Protein AF-A0A2G6R413-F1 (afdb_monomer_lite)

Structure (mmCIF, N/CA/C/O backbone):
data_AF-A0A2G6R413-F1
#
_entry.id   AF-A0A2G6R413-F1
#
loop_
_atom_site.group_PDB
_atom_site.id
_atom_site.type_symbol
_atom_site.label_atom_id
_atom_site.label_alt_id
_atom_site.label_comp_id
_atom_site.label_asym_id
_atom_site.label_entity_id
_atom_site.label_seq_id
_atom_site.pdbx_PDB_ins_code
_atom_site.Cartn_x
_atom_site.Cartn_y
_atom_site.Cartn_z
_atom_site.occupancy
_atom_site.B_iso_or_equiv
_atom_site.auth_seq_id
_atom_site.auth_comp_id
_atom_site.auth_asym_id
_atom_site.auth_atom_id
_atom_site.pdbx_PDB_model_num
ATOM 1 N N . MET A 1 1 ? 11.446 56.686 -13.197 1.00 56.03 1 MET A N 1
ATOM 2 C CA . MET A 1 1 ? 10.697 55.790 -14.108 1.00 56.03 1 MET A CA 1
ATOM 3 C C . MET A 1 1 ? 11.547 54.641 -14.661 1.00 56.03 1 MET A C 1
ATOM 5 O O . MET A 1 1 ? 11.207 53.503 -14.392 1.00 56.03 1 MET A O 1
ATOM 9 N N . LYS A 1 2 ? 12.685 54.880 -15.341 1.00 49.81 2 LYS A N 1
ATOM 10 C CA . LYS A 1 2 ? 13.518 53.794 -15.923 1.00 49.81 2 LYS A CA 1
ATOM 11 C C . LYS A 1 2 ? 14.171 52.872 -14.876 1.00 49.81 2 LYS A C 1
ATOM 13 O O . LYS A 1 2 ? 14.146 51.661 -15.026 1.00 49.81 2 LYS A O 1
ATOM 18 N N . LYS A 1 3 ? 14.676 53.441 -13.772 1.00 57.44 3 LYS A N 1
ATOM 19 C CA . LYS A 1 3 ? 15.266 52.683 -12.646 1.00 57.44 3 LYS A CA 1
ATOM 20 C C . LYS A 1 3 ? 14.241 51.807 -11.907 1.00 57.44 3 LYS A C 1
ATOM 22 O O . LYS A 1 3 ? 14.592 50.737 -11.435 1.00 57.44 3 LYS A O 1
ATOM 27 N N . LEU A 1 4 ? 12.976 52.243 -11.870 1.00 71.56 4 LEU A N 1
ATOM 28 C CA . LEU A 1 4 ? 11.865 51.467 -11.309 1.00 71.56 4 LEU A CA 1
ATOM 29 C C . LEU A 1 4 ? 11.501 50.283 -12.221 1.00 71.56 4 LEU A C 1
ATOM 31 O O . LEU A 1 4 ? 11.215 49.197 -11.737 1.00 71.56 4 LEU A O 1
ATOM 35 N N . PHE A 1 5 ? 11.604 50.478 -13.540 1.00 73.31 5 PHE A N 1
ATOM 36 C CA . PHE A 1 5 ? 11.416 49.420 -14.534 1.00 73.31 5 PHE A CA 1
ATOM 37 C C . PHE A 1 5 ? 12.495 48.329 -14.435 1.00 73.31 5 PHE A C 1
ATOM 39 O O . PHE A 1 5 ? 12.169 47.148 -14.436 1.00 73.31 5 PHE A O 1
ATOM 46 N N . TYR A 1 6 ? 13.768 48.706 -14.268 1.00 76.56 6 TYR A N 1
ATOM 47 C CA . TYR A 1 6 ? 14.851 47.733 -14.068 1.00 76.56 6 TYR A CA 1
ATOM 48 C C . TYR A 1 6 ? 14.709 46.946 -12.755 1.00 76.56 6 TYR A C 1
ATOM 50 O O . TYR A 1 6 ? 14.987 45.751 -12.728 1.00 76.56 6 TYR A O 1
ATOM 58 N N . LEU A 1 7 ? 14.214 47.583 -11.689 1.00 77.31 7 LEU A N 1
ATOM 59 C CA . LEU A 1 7 ? 13.995 46.930 -10.395 1.00 77.31 7 LEU A CA 1
ATOM 60 C C . LEU A 1 7 ? 12.857 45.888 -10.438 1.00 77.31 7 LEU A C 1
ATOM 62 O O . LEU A 1 7 ? 12.956 44.853 -9.781 1.00 77.31 7 LEU A O 1
ATOM 66 N N . LEU A 1 8 ? 11.827 46.117 -11.262 1.00 77.12 8 LEU A N 1
ATOM 67 C CA . LEU A 1 8 ? 10.731 45.165 -11.510 1.00 77.12 8 LEU A CA 1
ATOM 68 C C . LEU A 1 8 ? 11.152 43.959 -12.370 1.00 77.12 8 LEU A C 1
ATOM 70 O O . LEU A 1 8 ? 10.672 42.848 -12.161 1.00 77.12 8 LEU A O 1
ATOM 74 N N . ILE A 1 9 ? 12.078 44.148 -13.314 1.00 76.19 9 ILE A N 1
ATOM 75 C CA . ILE A 1 9 ? 12.581 43.058 -14.167 1.00 76.19 9 ILE A CA 1
ATOM 76 C C . ILE A 1 9 ? 13.481 42.103 -13.366 1.00 76.19 9 ILE A C 1
ATOM 78 O O . ILE A 1 9 ? 13.371 40.887 -13.505 1.00 76.19 9 ILE A O 1
ATOM 82 N N . VAL A 1 10 ? 14.327 42.635 -12.477 1.00 76.81 10 VAL A N 1
ATOM 83 C CA . 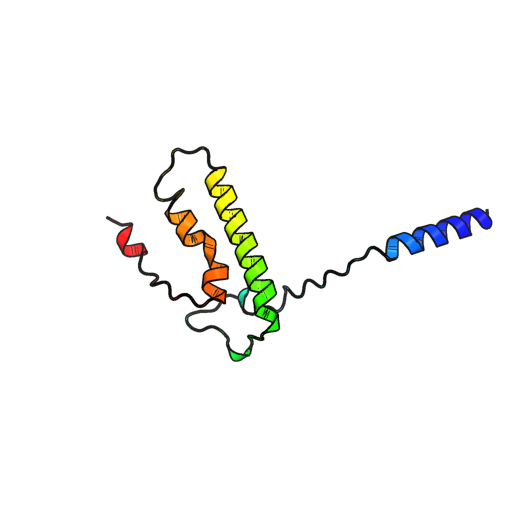VAL A 1 10 ? 15.229 41.820 -11.642 1.00 76.81 10 VAL A CA 1
ATOM 84 C C . VAL A 1 10 ? 14.460 41.000 -10.599 1.00 76.81 10 VAL A C 1
ATOM 86 O O . VAL A 1 10 ? 14.812 39.853 -10.342 1.00 76.81 10 VAL A O 1
ATOM 89 N N . THR A 1 11 ? 13.376 41.540 -10.036 1.00 69.88 11 THR A N 1
ATOM 90 C CA . THR A 1 11 ? 12.535 40.818 -9.059 1.00 69.88 11 THR A CA 1
ATOM 91 C C . THR A 1 11 ? 11.704 39.699 -9.693 1.00 69.88 11 THR A C 1
ATOM 93 O O . THR A 1 11 ? 11.544 38.645 -9.082 1.00 69.88 11 THR A O 1
ATOM 96 N N . SER A 1 12 ? 11.257 39.870 -10.941 1.00 67.88 12 SER A N 1
ATOM 97 C CA . SER A 1 12 ? 10.616 38.813 -11.742 1.00 67.88 12 SER A CA 1
ATOM 98 C C . SER A 1 12 ? 11.539 37.604 -11.973 1.00 67.88 12 SER A C 1
ATOM 100 O O . SER A 1 12 ? 11.118 36.453 -11.852 1.00 67.88 12 SER A O 1
ATOM 102 N N . MET A 1 13 ? 12.829 37.853 -12.219 1.00 63.72 13 MET A N 1
ATOM 103 C CA . MET A 1 13 ? 13.808 36.808 -12.543 1.00 63.72 13 MET A CA 1
ATOM 104 C C . MET A 1 13 ? 14.133 35.885 -11.353 1.00 63.72 13 MET A C 1
ATOM 106 O O . MET A 1 13 ? 14.493 34.728 -11.553 1.00 63.72 13 MET A O 1
ATOM 110 N N . ILE A 1 14 ? 13.950 36.364 -10.117 1.00 67.31 14 ILE A N 1
ATOM 111 C CA . ILE A 1 14 ? 14.187 35.584 -8.889 1.00 67.31 14 ILE A CA 1
ATOM 112 C C . ILE A 1 14 ? 13.038 34.592 -8.632 1.00 67.31 14 ILE A C 1
ATOM 114 O O . ILE A 1 14 ? 13.278 33.476 -8.174 1.00 67.31 14 ILE A O 1
ATOM 118 N N . LEU A 1 15 ? 11.799 34.943 -8.996 1.00 61.66 15 LEU A N 1
ATOM 119 C CA . LEU A 1 15 ? 10.629 34.069 -8.823 1.00 61.66 15 LEU A CA 1
ATOM 120 C C . LEU A 1 15 ? 10.587 32.905 -9.829 1.00 61.66 15 LEU A C 1
ATOM 122 O O . LEU A 1 15 ? 9.927 31.902 -9.569 1.00 61.66 15 LEU A O 1
ATOM 126 N N . ALA A 1 16 ? 11.321 32.995 -10.943 1.00 61.28 16 ALA A N 1
ATOM 127 C CA . ALA A 1 16 ? 11.418 31.926 -11.941 1.00 61.28 16 ALA A CA 1
ATOM 128 C C . ALA A 1 16 ? 12.413 30.806 -11.565 1.00 61.28 16 ALA A C 1
ATOM 130 O O . ALA A 1 16 ? 12.402 29.748 -12.192 1.00 61.28 16 ALA A O 1
ATOM 131 N N . SER A 1 17 ? 13.267 31.009 -10.550 1.00 55.00 17 SER A N 1
ATOM 132 C CA . SER A 1 17 ? 14.267 30.013 -10.126 1.00 55.00 17 SER A CA 1
ATOM 133 C C . SER A 1 17 ? 13.766 29.050 -9.043 1.00 55.00 17 SER A C 1
ATOM 135 O O . SER A 1 17 ? 14.414 28.034 -8.807 1.00 55.00 17 SER A O 1
ATOM 137 N N . CYS A 1 18 ? 12.612 29.318 -8.425 1.00 57.38 18 CYS A N 1
ATOM 138 C CA . CYS A 1 18 ? 11.914 28.375 -7.543 1.00 57.38 18 CYS A CA 1
ATOM 139 C C . CYS A 1 18 ? 10.792 27.654 -8.299 1.00 57.38 18 CYS A C 1
ATOM 141 O O . CYS A 1 18 ? 9.656 27.569 -7.844 1.00 57.38 18 CYS A O 1
ATOM 143 N N . GLN A 1 19 ? 11.102 27.133 -9.480 1.00 57.91 19 GLN A N 1
ATOM 144 C CA . GLN A 1 19 ? 10.398 25.966 -9.987 1.00 57.91 19 GLN A CA 1
ATOM 145 C C . GLN A 1 19 ? 11.345 24.793 -9.802 1.00 57.91 19 GLN A C 1
ATOM 147 O O . GLN A 1 19 ? 12.047 24.388 -10.730 1.00 57.91 19 GLN A O 1
ATOM 152 N N . ASP A 1 20 ? 11.350 24.243 -8.585 1.00 53.12 20 ASP A N 1
ATOM 153 C CA . ASP A 1 20 ? 11.658 22.833 -8.403 1.00 53.12 20 ASP A CA 1
ATOM 154 C C . ASP A 1 20 ? 10.718 22.077 -9.338 1.00 53.12 20 ASP A C 1
ATOM 156 O O . ASP A 1 20 ? 9.564 21.791 -9.012 1.00 53.12 20 ASP A O 1
ATOM 160 N N . ARG A 1 21 ? 11.189 21.786 -10.552 1.00 54.31 21 ARG A N 1
ATOM 161 C CA . ARG A 1 21 ? 10.576 20.778 -11.399 1.00 54.31 21 ARG A CA 1
ATOM 162 C C . ARG A 1 21 ? 10.845 19.454 -10.705 1.00 54.31 21 ARG A C 1
ATOM 164 O O . ARG A 1 21 ? 11.722 18.699 -11.116 1.00 54.31 21 ARG A O 1
ATOM 171 N N . LYS A 1 22 ? 10.066 19.166 -9.658 1.00 48.81 22 LYS A N 1
ATOM 172 C CA . LYS A 1 22 ? 9.674 17.799 -9.349 1.00 48.81 22 LYS A CA 1
ATOM 173 C C . LYS A 1 22 ? 9.061 17.290 -10.643 1.00 48.81 22 LYS A C 1
ATOM 175 O O . LYS A 1 22 ? 7.910 17.573 -10.954 1.00 48.81 22 LYS A O 1
ATOM 180 N N . LYS A 1 23 ? 9.889 16.650 -11.466 1.00 44.50 23 LYS A N 1
ATOM 181 C CA . LYS A 1 23 ? 9.415 15.773 -12.520 1.00 44.50 23 LYS A CA 1
ATOM 182 C C . LYS A 1 23 ? 8.577 14.729 -11.794 1.00 44.50 23 LYS A C 1
ATOM 184 O O . LYS A 1 23 ? 9.116 13.773 -11.247 1.00 44.50 23 LYS A O 1
ATOM 189 N N . GLU A 1 24 ? 7.272 14.955 -11.735 1.00 48.56 24 GLU A N 1
ATOM 190 C CA . GLU A 1 24 ? 6.306 13.883 -11.566 1.00 48.56 24 GLU A CA 1
ATOM 191 C C . GLU A 1 24 ? 6.449 12.983 -12.793 1.00 48.56 24 GLU A C 1
ATOM 193 O O . GLU A 1 24 ? 5.690 13.066 -13.751 1.00 48.56 24 GLU A O 1
ATOM 198 N N . ASN A 1 25 ? 7.434 12.088 -12.773 1.00 50.12 25 ASN A N 1
ATOM 199 C CA . ASN A 1 25 ? 7.460 10.934 -13.667 1.00 50.12 25 ASN A CA 1
ATOM 200 C C . ASN A 1 25 ? 6.466 9.865 -13.151 1.00 50.12 25 ASN A C 1
ATOM 202 O O . ASN A 1 25 ? 6.738 8.673 -13.218 1.00 50.12 25 ASN A O 1
ATOM 206 N N . ASN A 1 26 ? 5.330 10.287 -12.576 1.00 52.25 26 ASN A N 1
ATOM 207 C CA . ASN A 1 26 ? 4.287 9.402 -12.053 1.00 52.25 26 ASN A CA 1
ATOM 208 C C . ASN A 1 26 ? 3.296 8.968 -13.141 1.00 52.25 26 ASN A C 1
ATOM 210 O O . ASN A 1 26 ? 2.503 8.066 -12.898 1.00 52.25 26 ASN A O 1
ATOM 214 N N . MET A 1 27 ? 3.321 9.577 -14.333 1.00 55.03 27 MET A N 1
ATOM 215 C CA . MET A 1 27 ? 2.378 9.232 -15.405 1.00 55.03 27 MET A CA 1
ATOM 216 C C . MET A 1 27 ? 2.763 7.987 -16.213 1.00 55.03 27 MET A C 1
ATOM 218 O O . MET A 1 27 ? 1.941 7.523 -16.992 1.00 55.03 27 MET A O 1
ATOM 222 N N . GLU A 1 28 ? 3.958 7.423 -16.024 1.00 83.50 28 GLU A N 1
ATOM 223 C CA . GLU A 1 28 ? 4.449 6.307 -16.851 1.00 83.50 28 GLU A CA 1
ATOM 224 C C . GLU A 1 28 ? 4.909 5.098 -16.021 1.00 83.50 28 GLU A C 1
ATOM 226 O O . GLU A 1 28 ? 5.704 4.286 -16.477 1.00 83.50 28 GLU A O 1
ATOM 231 N N . ASN A 1 29 ? 4.419 4.960 -14.781 1.00 92.31 29 ASN A N 1
ATOM 232 C CA . ASN A 1 29 ? 4.765 3.821 -13.933 1.00 92.31 29 ASN A CA 1
ATOM 233 C C . ASN A 1 29 ? 3.739 2.674 -14.092 1.00 92.31 29 ASN A C 1
ATOM 235 O O . ASN A 1 29 ? 2.596 2.814 -13.638 1.00 92.31 29 ASN A O 1
ATOM 239 N N . PRO A 1 30 ? 4.128 1.498 -14.630 1.00 93.38 30 PRO A N 1
ATOM 240 C CA . PRO A 1 30 ? 3.214 0.369 -14.841 1.00 93.38 30 PRO A CA 1
ATOM 241 C C . PRO A 1 30 ? 2.596 -0.186 -13.548 1.00 93.38 30 PRO A C 1
ATOM 243 O O . PRO A 1 30 ? 1.568 -0.869 -13.584 1.00 93.38 30 PRO A O 1
ATOM 246 N N . PHE A 1 31 ? 3.192 0.097 -12.382 1.00 92.69 31 PHE A N 1
ATOM 247 C CA . PHE A 1 31 ? 2.618 -0.277 -11.090 1.00 92.69 31 PHE A CA 1
ATOM 248 C C . PHE A 1 31 ? 1.365 0.532 -10.735 1.00 92.69 31 PHE A C 1
ATOM 250 O O . PHE A 1 31 ? 0.566 0.054 -9.930 1.00 92.69 31 PHE A O 1
ATOM 257 N N . PHE A 1 32 ? 1.119 1.688 -11.354 1.00 93.00 32 PHE A N 1
ATOM 258 C CA . PHE A 1 32 ? -0.096 2.482 -11.125 1.00 93.00 32 PHE A CA 1
ATOM 259 C C . PHE A 1 32 ? -1.247 2.091 -12.066 1.00 93.00 32 PHE A C 1
ATOM 261 O O . PHE A 1 32 ? -2.414 2.309 -11.747 1.00 93.00 32 PHE A O 1
ATOM 268 N N . GLU A 1 33 ? -0.955 1.413 -13.177 1.00 89.94 33 GLU A N 1
ATOM 269 C CA . GLU A 1 33 ? -1.960 0.966 -14.147 1.00 89.94 33 GLU A CA 1
ATOM 270 C C . GLU A 1 33 ? -2.695 -0.300 -13.703 1.00 89.94 33 GLU A C 1
ATOM 272 O O . GLU A 1 33 ? -2.112 -1.214 -13.124 1.00 89.94 33 GLU A O 1
ATOM 277 N N . LYS A 1 34 ? -3.985 -0.430 -14.014 1.00 87.94 34 LYS A N 1
ATOM 278 C CA . LYS A 1 34 ? -4.727 -1.663 -13.727 1.00 87.94 34 LYS A CA 1
ATOM 279 C C . LYS A 1 34 ? -4.277 -2.798 -14.657 1.00 87.94 34 LYS A C 1
ATOM 281 O O . LYS A 1 34 ? -4.374 -2.675 -15.871 1.00 87.94 34 LYS A O 1
ATOM 286 N N . TRP A 1 35 ? -3.889 -3.935 -14.083 1.00 86.31 35 TRP A N 1
ATOM 287 C CA . TRP A 1 35 ? -3.614 -5.176 -14.811 1.00 86.31 35 TRP A CA 1
ATOM 288 C C . TRP A 1 35 ? -4.229 -6.380 -14.093 1.00 86.31 35 TRP A C 1
ATOM 290 O O . TRP A 1 35 ? -4.549 -6.323 -12.902 1.00 86.31 35 TRP A O 1
ATOM 300 N N . HIS A 1 36 ? -4.452 -7.465 -14.833 1.00 82.25 36 HIS A N 1
ATOM 301 C CA . HIS A 1 36 ? -5.180 -8.639 -14.361 1.00 82.25 36 HIS A CA 1
ATOM 302 C C . HIS A 1 36 ? -4.290 -9.882 -14.404 1.00 82.25 36 HIS A C 1
ATOM 304 O O . HIS A 1 36 ? -3.818 -10.278 -15.463 1.00 82.25 36 HIS A O 1
ATOM 310 N N . GLY A 1 37 ? -4.094 -10.514 -13.244 1.00 81.31 37 GLY A N 1
ATOM 311 C CA . GLY A 1 37 ? -3.373 -11.781 -13.109 1.00 81.31 37 GLY A CA 1
ATOM 312 C C . GLY A 1 37 ? -1.855 -11.634 -13.173 1.00 81.31 37 GLY A C 1
ATOM 313 O O . GLY A 1 37 ? -1.184 -11.915 -12.184 1.00 81.31 37 GLY A O 1
ATOM 314 N N . VAL A 1 38 ? -1.329 -11.181 -14.310 1.00 85.69 38 VAL A N 1
ATOM 315 C CA . VAL A 1 38 ? 0.112 -11.103 -14.576 1.00 85.69 38 VAL A CA 1
ATOM 316 C C . VAL A 1 38 ? 0.542 -9.635 -14.696 1.00 85.69 38 VAL A C 1
ATOM 318 O O . VAL A 1 38 ? -0.083 -8.893 -15.459 1.00 85.69 38 VAL A O 1
ATOM 321 N N . PRO A 1 39 ? 1.581 -9.196 -13.960 1.00 89.12 39 PRO A N 1
ATOM 322 C CA . PRO A 1 39 ? 2.172 -7.877 -14.151 1.00 89.12 39 PRO A CA 1
ATOM 323 C C . PRO A 1 39 ? 2.718 -7.692 -15.579 1.00 89.12 39 PRO A C 1
ATOM 325 O O . PRO A 1 39 ? 3.228 -8.652 -16.160 1.00 89.12 39 PRO A O 1
ATOM 328 N N . PRO A 1 40 ? 2.682 -6.471 -16.142 1.00 91.00 40 PRO A N 1
ATOM 329 C CA . PRO A 1 40 ? 3.299 -6.159 -17.432 1.00 91.00 40 PRO A CA 1
ATOM 330 C C . PRO A 1 40 ? 4.829 -6.078 -17.291 1.00 91.00 40 PRO A C 1
ATOM 332 O O . PRO A 1 40 ? 5.413 -4.996 -17.261 1.00 91.00 40 PRO A O 1
ATOM 335 N N . PHE A 1 41 ? 5.482 -7.232 -17.126 1.00 91.50 41 PHE A N 1
ATOM 336 C CA . PHE A 1 41 ? 6.926 -7.329 -16.872 1.00 91.50 41 PHE A CA 1
ATOM 337 C C . PHE A 1 41 ? 7.785 -6.726 -17.987 1.00 91.50 41 PHE A C 1
ATOM 339 O O . PHE A 1 41 ? 8.889 -6.271 -17.719 1.00 91.50 41 PHE A O 1
ATOM 346 N N . ASP A 1 42 ? 7.268 -6.687 -19.213 1.00 93.94 42 ASP A N 1
ATOM 347 C CA . ASP A 1 42 ? 7.894 -6.064 -20.379 1.00 93.94 42 ASP A CA 1
ATOM 348 C C . ASP A 1 42 ? 8.028 -4.539 -20.258 1.00 93.94 42 ASP A C 1
ATOM 350 O O . ASP A 1 42 ? 8.892 -3.951 -20.901 1.00 93.94 42 ASP A O 1
ATOM 354 N N . LYS A 1 43 ? 7.198 -3.904 -19.422 1.00 93.12 43 LY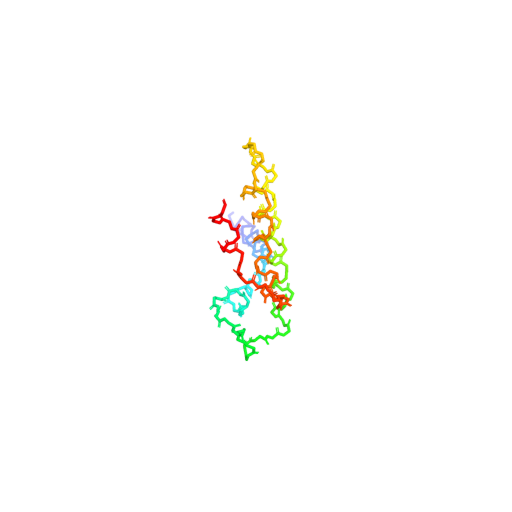S A N 1
ATOM 355 C CA . LYS A 1 43 ? 7.191 -2.449 -19.202 1.00 93.12 43 LYS A CA 1
ATOM 356 C C . LYS A 1 43 ? 7.860 -2.028 -17.893 1.00 93.12 43 LYS A C 1
ATOM 358 O O . LYS A 1 43 ? 8.055 -0.838 -17.656 1.00 93.12 43 LYS A O 1
ATOM 363 N N . ILE A 1 44 ? 8.132 -2.967 -16.986 1.00 92.50 44 ILE A N 1
ATOM 364 C CA . ILE A 1 44 ? 8.646 -2.653 -15.649 1.00 92.50 44 ILE A CA 1
ATOM 365 C C . ILE A 1 44 ? 10.167 -2.504 -15.701 1.00 92.50 44 ILE A C 1
ATOM 367 O O . ILE A 1 44 ? 10.890 -3.453 -15.985 1.00 92.50 44 ILE A O 1
ATOM 371 N N . GLU A 1 45 ? 10.651 -1.319 -15.336 1.00 94.50 45 GLU A N 1
ATOM 372 C CA . GLU A 1 45 ? 12.069 -1.006 -15.196 1.00 94.50 45 GLU A CA 1
ATOM 373 C C . GLU A 1 45 ? 12.451 -0.784 -13.727 1.00 94.50 45 GLU A C 1
ATOM 375 O O . GLU A 1 45 ? 11.610 -0.473 -12.880 1.00 94.50 45 GLU A O 1
ATOM 380 N N . ILE A 1 46 ? 13.751 -0.872 -13.417 1.00 94.19 46 ILE A N 1
ATOM 381 C CA . ILE A 1 46 ? 14.284 -0.641 -12.060 1.00 94.19 46 ILE A CA 1
ATOM 382 C C . ILE A 1 46 ? 13.873 0.744 -11.526 1.00 94.19 46 ILE A C 1
ATOM 384 O O . ILE A 1 46 ? 13.545 0.888 -10.347 1.00 94.19 46 ILE A O 1
ATOM 388 N N . ALA A 1 47 ? 13.826 1.751 -12.402 1.00 94.38 47 ALA A N 1
ATOM 389 C CA . ALA A 1 47 ? 13.436 3.115 -12.055 1.00 94.38 47 ALA A CA 1
ATOM 390 C C . ALA A 1 47 ? 11.985 3.236 -11.551 1.00 94.38 47 ALA A C 1
ATOM 392 O O . ALA A 1 47 ? 11.665 4.197 -10.853 1.00 94.38 47 ALA A O 1
ATOM 393 N N . HIS A 1 48 ? 11.113 2.268 -11.853 1.00 94.69 48 HIS A N 1
ATOM 394 C CA . HIS A 1 48 ? 9.710 2.284 -11.433 1.00 94.69 48 HIS A CA 1
ATOM 395 C C . HIS A 1 48 ? 9.505 1.837 -9.981 1.00 94.69 48 HIS A C 1
ATOM 397 O O . HIS A 1 48 ? 8.474 2.160 -9.391 1.00 94.69 48 HIS A O 1
ATOM 403 N N . TYR A 1 49 ? 10.463 1.119 -9.385 1.00 94.50 49 TYR A N 1
ATOM 404 C CA . TYR A 1 49 ? 10.288 0.532 -8.055 1.00 94.50 49 TYR A CA 1
ATOM 405 C C . TYR A 1 49 ? 10.264 1.574 -6.944 1.00 94.50 49 TYR A C 1
ATOM 407 O O . TYR A 1 49 ? 9.304 1.608 -6.181 1.00 94.50 49 TYR A O 1
ATOM 415 N N . LEU A 1 50 ? 11.291 2.424 -6.842 1.00 95.00 50 LEU A N 1
ATOM 416 C CA . LEU A 1 50 ? 11.383 3.383 -5.737 1.00 95.00 50 LEU A CA 1
ATOM 417 C C . LEU A 1 50 ? 10.164 4.328 -5.689 1.00 95.00 50 LEU A C 1
ATOM 419 O O . LEU A 1 50 ? 9.522 4.372 -4.640 1.00 95.00 50 LEU A O 1
ATOM 423 N N . PRO A 1 51 ? 9.747 4.975 -6.800 1.00 95.06 51 PRO A N 1
ATOM 424 C CA . PRO A 1 51 ? 8.551 5.817 -6.794 1.00 95.06 51 PRO A CA 1
ATOM 425 C C . PRO A 1 51 ? 7.275 5.044 -6.437 1.00 95.06 51 PRO A C 1
ATOM 427 O O . PRO A 1 51 ? 6.416 5.566 -5.731 1.00 95.06 51 PRO A O 1
ATOM 430 N N . ALA A 1 52 ? 7.138 3.793 -6.893 1.00 94.88 52 ALA A N 1
ATOM 431 C CA . ALA A 1 52 ? 5.952 2.992 -6.599 1.00 94.88 52 ALA A CA 1
ATOM 432 C C . ALA A 1 52 ? 5.894 2.529 -5.138 1.00 94.88 52 ALA A C 1
ATOM 434 O O . ALA A 1 52 ? 4.814 2.499 -4.551 1.00 94.88 52 ALA A O 1
ATOM 435 N N . VAL A 1 53 ? 7.039 2.198 -4.534 1.00 95.38 53 VAL A N 1
ATOM 436 C CA . VAL A 1 53 ? 7.125 1.852 -3.109 1.00 95.38 53 VAL A CA 1
ATOM 437 C C . VAL A 1 53 ? 6.824 3.072 -2.242 1.00 95.38 53 VAL A C 1
ATOM 439 O O . VAL A 1 53 ? 6.019 2.968 -1.321 1.00 95.38 53 VAL A O 1
ATOM 442 N N . GLU A 1 54 ? 7.412 4.232 -2.540 1.00 96.31 54 GLU A N 1
ATOM 443 C CA . GLU A 1 54 ? 7.142 5.473 -1.799 1.00 96.31 54 GLU A CA 1
ATOM 444 C C . GLU A 1 54 ? 5.662 5.861 -1.868 1.00 96.31 54 GLU A C 1
ATOM 446 O O . GLU A 1 54 ? 5.044 6.162 -0.843 1.00 96.31 54 GLU A O 1
ATOM 451 N N . GLN A 1 55 ? 5.072 5.783 -3.062 1.00 95.75 55 GLN A N 1
ATOM 452 C CA . GLN A 1 55 ? 3.649 6.026 -3.258 1.00 95.75 55 GLN A CA 1
ATOM 453 C C . GLN A 1 55 ? 2.793 4.999 -2.500 1.00 95.75 55 GLN A C 1
ATOM 455 O O . GLN A 1 55 ? 1.840 5.380 -1.827 1.00 95.75 55 GLN A O 1
ATOM 460 N N . GLY A 1 56 ? 3.164 3.716 -2.524 1.00 95.38 56 GLY A N 1
ATOM 461 C CA . GLY A 1 56 ? 2.458 2.669 -1.786 1.00 95.38 56 GLY A CA 1
ATOM 462 C C . GLY A 1 56 ? 2.500 2.855 -0.267 1.00 95.38 56 GLY A C 1
ATOM 463 O O . GLY A 1 56 ? 1.482 2.674 0.397 1.00 95.38 56 GLY A O 1
ATOM 464 N N . ILE A 1 57 ? 3.641 3.277 0.289 1.00 96.62 57 ILE A N 1
ATOM 465 C CA . ILE A 1 57 ? 3.767 3.626 1.715 1.00 96.62 57 ILE A CA 1
ATOM 466 C C . ILE A 1 57 ? 2.865 4.817 2.051 1.00 96.62 57 ILE A C 1
ATOM 468 O O . ILE A 1 57 ? 2.181 4.813 3.076 1.00 96.62 57 ILE A O 1
ATOM 472 N N . LYS A 1 58 ? 2.860 5.844 1.195 1.00 97.75 58 LYS A N 1
ATOM 473 C CA . LYS A 1 58 ? 2.026 7.032 1.381 1.00 97.75 58 LYS A CA 1
ATOM 474 C C . LYS A 1 58 ? 0.538 6.666 1.410 1.00 97.75 58 LYS A C 1
ATOM 476 O O . LYS A 1 58 ? -0.142 7.019 2.369 1.00 97.75 58 LYS A O 1
ATOM 481 N N . GLU A 1 59 ? 0.065 5.923 0.412 1.00 96.25 59 GLU A N 1
ATOM 482 C CA . GLU A 1 59 ? -1.329 5.467 0.318 1.00 96.25 59 GLU A CA 1
ATOM 483 C C . GLU A 1 59 ? -1.733 4.615 1.529 1.00 96.25 59 GLU A C 1
ATOM 485 O O . GLU A 1 59 ? -2.787 4.840 2.126 1.00 96.25 59 GLU A O 1
ATOM 490 N N . GLN A 1 60 ? -0.874 3.684 1.956 1.00 97.56 60 GLN A N 1
ATOM 491 C CA . GLN A 1 60 ? -1.147 2.861 3.1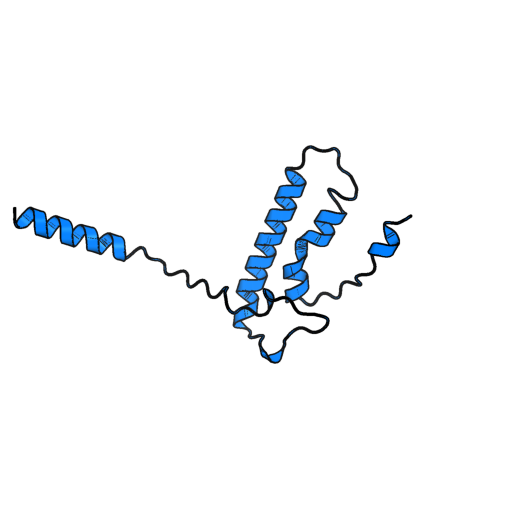32 1.00 97.56 60 GLN A CA 1
ATOM 492 C C . GLN A 1 60 ? -1.279 3.707 4.407 1.00 97.56 60 GLN A C 1
ATOM 494 O O . GLN A 1 60 ? -2.205 3.502 5.196 1.00 97.56 60 GLN A O 1
ATOM 499 N N . ASN A 1 61 ? -0.387 4.679 4.608 1.00 98.06 61 ASN A N 1
ATOM 500 C CA . ASN A 1 61 ? -0.436 5.575 5.762 1.00 98.06 61 ASN A CA 1
ATOM 501 C C . ASN A 1 61 ? -1.700 6.445 5.771 1.00 98.06 61 ASN A C 1
ATOM 503 O O . ASN A 1 61 ? -2.264 6.677 6.839 1.00 98.06 61 ASN A O 1
ATOM 507 N N . GLU A 1 62 ? -2.176 6.897 4.607 1.00 98.12 62 GLU A N 1
ATOM 508 C CA . GLU A 1 62 ? -3.445 7.627 4.481 1.00 98.12 62 GLU A CA 1
ATOM 509 C C . GLU A 1 62 ? -4.637 6.751 4.900 1.00 98.12 62 GLU A C 1
ATOM 511 O O . GLU A 1 62 ? -5.495 7.189 5.675 1.00 98.12 62 GLU A O 1
ATOM 516 N N . VAL A 1 63 ? -4.660 5.481 4.475 1.00 97.00 63 VAL A N 1
ATOM 517 C CA . VAL A 1 63 ? -5.683 4.520 4.913 1.00 97.00 63 VAL A CA 1
ATOM 518 C C . VAL A 1 63 ? -5.606 4.298 6.424 1.00 97.00 63 VAL A C 1
ATOM 520 O O . VAL A 1 63 ? -6.633 4.398 7.095 1.00 97.00 63 VAL A O 1
ATOM 523 N N . ILE A 1 64 ? -4.420 4.067 6.989 1.00 97.94 64 ILE A N 1
ATOM 524 C CA . ILE A 1 64 ? -4.246 3.865 8.437 1.00 97.94 64 ILE A CA 1
ATOM 525 C C . ILE A 1 64 ? -4.690 5.101 9.226 1.00 97.94 64 ILE A C 1
ATOM 527 O O . ILE A 1 64 ? -5.435 4.971 10.197 1.00 97.94 64 ILE A O 1
ATOM 531 N N . ALA A 1 65 ? -4.313 6.304 8.790 1.00 98.38 65 ALA A N 1
ATOM 532 C CA . ALA A 1 65 ? -4.757 7.548 9.414 1.00 98.38 65 ALA A CA 1
ATOM 533 C C . ALA A 1 65 ? -6.290 7.664 9.409 1.00 98.38 65 ALA A C 1
ATOM 535 O O . ALA A 1 65 ? -6.884 8.071 10.407 1.00 98.38 65 ALA A O 1
ATOM 536 N N . SER A 1 66 ? -6.942 7.238 8.323 1.00 97.69 66 SER A N 1
ATOM 537 C CA . SER A 1 66 ? -8.405 7.213 8.232 1.00 97.69 66 SER A CA 1
ATOM 538 C C . SER A 1 66 ? -9.069 6.141 9.109 1.00 97.69 66 SER A C 1
ATOM 540 O O . SER A 1 66 ? -10.245 6.282 9.434 1.00 97.69 66 SER A O 1
ATOM 542 N N . ILE A 1 67 ? -8.366 5.061 9.472 1.00 97.81 67 ILE A N 1
ATOM 543 C CA . ILE A 1 67 ? -8.843 4.069 10.453 1.00 97.81 67 ILE A CA 1
ATOM 544 C C . ILE A 1 67 ? -8.742 4.666 11.860 1.00 97.81 67 ILE A C 1
ATOM 546 O O . ILE A 1 67 ? -9.701 4.612 12.617 1.00 97.81 67 ILE A O 1
ATOM 550 N N . ILE A 1 68 ? -7.611 5.300 12.185 1.00 97.88 68 ILE A N 1
ATOM 551 C CA . ILE A 1 68 ? -7.374 5.941 13.491 1.00 97.88 68 ILE A CA 1
ATOM 552 C C . ILE A 1 68 ? -8.357 7.093 13.746 1.00 97.88 68 ILE A C 1
ATOM 554 O O . ILE A 1 68 ? -8.784 7.305 14.878 1.00 97.88 68 ILE A O 1
ATOM 558 N N . ALA A 1 69 ? -8.702 7.855 12.707 1.00 98.12 69 ALA A N 1
ATOM 559 C CA . ALA A 1 69 ? -9.613 8.991 12.814 1.00 98.12 69 ALA A CA 1
ATOM 560 C C . ALA A 1 69 ? -11.102 8.598 12.888 1.00 98.12 69 ALA A C 1
ATOM 562 O O . ALA A 1 69 ? -11.942 9.474 13.122 1.00 98.12 69 ALA A O 1
ATOM 563 N N . ASP A 1 70 ? -11.442 7.324 12.668 1.00 97.69 70 ASP A N 1
ATOM 564 C CA . ASP A 1 70 ? -12.822 6.849 12.727 1.00 97.69 70 ASP A CA 1
ATOM 565 C C . ASP A 1 70 ? -13.340 6.885 14.174 1.00 97.69 70 ASP A C 1
ATOM 567 O O . ASP A 1 70 ? -12.715 6.371 15.099 1.00 97.69 70 ASP A O 1
ATOM 571 N N . LYS A 1 71 ? -14.489 7.539 14.374 1.00 97.56 71 LYS A N 1
ATOM 572 C CA . LYS A 1 71 ? -15.121 7.712 15.692 1.00 97.56 71 LYS A CA 1
ATOM 573 C C . LYS A 1 71 ? -16.190 6.661 15.978 1.00 97.56 71 LYS A C 1
ATOM 575 O O . LYS A 1 71 ? -16.736 6.649 17.082 1.00 97.56 71 LYS A O 1
ATOM 580 N N . ALA A 1 72 ? -16.547 5.840 14.990 1.00 97.69 72 ALA A N 1
ATOM 581 C CA . ALA A 1 72 ? -17.458 4.729 15.204 1.00 97.69 72 ALA A CA 1
ATOM 582 C C . ALA A 1 72 ? -16.841 3.713 16.178 1.00 97.69 72 ALA A C 1
ATOM 584 O O . ALA A 1 72 ? -15.623 3.632 16.333 1.00 97.69 72 ALA A O 1
ATOM 585 N N . ALA A 1 73 ? -17.685 2.913 16.834 1.00 97.81 73 ALA A N 1
ATOM 586 C CA . ALA A 1 73 ? -17.183 1.781 17.604 1.00 97.81 73 ALA A CA 1
ATOM 587 C C . ALA A 1 73 ? -16.379 0.850 16.670 1.00 97.81 73 ALA A C 1
ATOM 589 O O . ALA A 1 73 ? -16.812 0.623 15.535 1.00 97.81 73 ALA A O 1
ATOM 590 N N . PRO A 1 74 ? -15.220 0.324 17.099 1.00 96.88 74 PRO A N 1
ATOM 591 C CA . PRO A 1 74 ? -14.404 -0.533 16.252 1.00 96.88 74 PRO A CA 1
ATOM 592 C C . PRO A 1 74 ? -15.167 -1.819 15.917 1.00 96.88 74 PRO A C 1
ATOM 594 O O . PRO A 1 74 ? -15.613 -2.548 16.803 1.00 96.88 74 PRO A O 1
ATOM 597 N N . THR A 1 75 ? -15.309 -2.088 14.625 1.00 97.12 75 THR A N 1
ATOM 598 C CA . THR A 1 75 ? -15.847 -3.319 14.051 1.00 97.12 75 THR A CA 1
ATOM 599 C C . THR A 1 75 ? -14.761 -4.028 13.252 1.00 97.12 75 THR A C 1
ATOM 601 O O . THR A 1 75 ? -13.677 -3.495 12.988 1.00 97.12 75 THR A O 1
ATOM 604 N N . PHE A 1 76 ? -15.054 -5.256 12.835 1.00 94.62 76 PHE A N 1
ATOM 605 C CA . PHE A 1 76 ? -14.158 -5.994 11.964 1.00 94.62 76 PHE A CA 1
ATOM 606 C C . PHE A 1 76 ? -13.907 -5.234 10.646 1.00 94.62 76 PHE A C 1
ATOM 608 O O . PHE A 1 76 ? -12.765 -5.073 10.209 1.00 94.62 76 PHE A O 1
ATOM 615 N N . GLU A 1 77 ? -14.973 -4.712 10.041 1.00 95.75 77 GLU A N 1
ATOM 616 C CA . GLU A 1 77 ? -14.967 -4.040 8.743 1.00 95.75 77 GLU A CA 1
ATOM 617 C C . GLU A 1 77 ? -14.217 -2.708 8.796 1.00 95.75 77 GLU A C 1
ATOM 619 O O . GLU A 1 77 ? -13.406 -2.417 7.914 1.00 95.75 77 GLU A O 1
ATOM 624 N N . ASN A 1 78 ? -14.466 -1.888 9.825 1.00 95.81 78 ASN A N 1
ATOM 625 C CA . ASN A 1 78 ? -13.886 -0.547 9.899 1.00 95.81 78 ASN A CA 1
ATOM 626 C C . ASN A 1 78 ? -12.423 -0.534 10.380 1.00 95.81 78 ASN A C 1
ATOM 628 O O . ASN A 1 78 ? -11.749 0.481 10.191 1.00 95.81 78 ASN A O 1
ATOM 632 N N . THR A 1 79 ? -11.935 -1.653 10.933 1.00 95.44 79 THR A N 1
ATOM 633 C CA . THR A 1 79 ? -10.582 -1.780 11.489 1.00 95.44 79 THR A CA 1
ATOM 634 C C . THR A 1 79 ? -9.762 -2.846 10.759 1.00 95.44 79 THR A C 1
ATOM 636 O O . THR A 1 79 ? -8.852 -2.505 10.007 1.00 95.44 79 THR A O 1
ATOM 639 N N . ILE A 1 80 ? -10.070 -4.136 10.937 1.00 95.31 80 ILE A N 1
ATOM 640 C CA . ILE A 1 80 ? -9.225 -5.245 10.457 1.00 95.31 80 ILE A CA 1
ATOM 641 C C . ILE A 1 80 ? -9.298 -5.392 8.940 1.00 95.31 80 ILE A C 1
ATOM 643 O O . ILE A 1 80 ? -8.262 -5.476 8.284 1.00 95.31 80 ILE A O 1
ATOM 647 N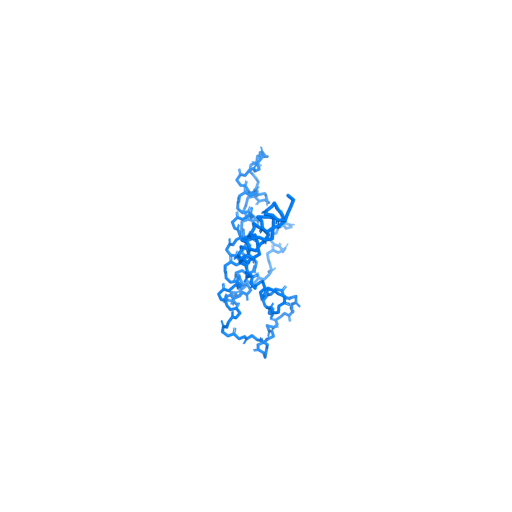 N . TYR A 1 81 ? -10.503 -5.370 8.367 1.00 93.12 81 TYR A N 1
ATOM 648 C CA . TYR A 1 81 ? -10.679 -5.474 6.919 1.00 93.12 81 TYR A CA 1
ATOM 649 C C . TYR A 1 81 ? -10.005 -4.309 6.186 1.00 93.12 81 TYR A C 1
ATOM 651 O O . TYR A 1 81 ? -9.258 -4.516 5.231 1.00 93.12 81 TYR A O 1
ATOM 659 N N . ARG A 1 82 ? -10.218 -3.073 6.653 1.00 94.81 82 ARG A N 1
ATOM 660 C CA . ARG A 1 82 ? -9.563 -1.891 6.074 1.00 94.81 82 ARG A CA 1
ATOM 661 C C . ARG A 1 82 ? -8.045 -1.941 6.220 1.00 94.81 82 ARG A C 1
ATOM 663 O O . ARG A 1 82 ? -7.351 -1.569 5.276 1.00 94.81 82 ARG A O 1
ATOM 670 N N . LEU A 1 83 ? -7.530 -2.422 7.352 1.00 95.00 83 LEU A N 1
ATOM 671 C CA . LEU A 1 83 ? -6.093 -2.584 7.560 1.00 95.00 83 LEU A CA 1
ATOM 672 C C . LEU A 1 83 ? -5.501 -3.643 6.618 1.00 95.00 83 LEU A C 1
ATOM 674 O O . LEU A 1 83 ? -4.485 -3.367 5.984 1.00 95.00 83 LEU A O 1
ATOM 678 N N . ASP A 1 84 ? -6.156 -4.795 6.447 1.00 92.25 84 ASP A N 1
ATOM 679 C CA . ASP A 1 84 ? -5.745 -5.832 5.485 1.00 92.25 84 ASP A CA 1
ATOM 680 C C . ASP A 1 84 ? -5.689 -5.292 4.049 1.00 92.25 84 ASP A C 1
ATOM 682 O O . ASP A 1 84 ? -4.787 -5.619 3.282 1.00 92.25 84 ASP A O 1
ATOM 686 N N . LYS A 1 85 ? -6.631 -4.420 3.672 1.00 91.06 85 LYS A N 1
ATOM 687 C CA . LYS A 1 85 ? -6.686 -3.813 2.332 1.00 91.06 85 LYS A CA 1
ATOM 688 C C . LYS A 1 85 ? -5.814 -2.568 2.157 1.00 91.06 85 LYS A C 1
ATOM 690 O O . LYS A 1 85 ? -5.731 -2.065 1.038 1.00 91.06 85 LYS A O 1
ATOM 695 N N . SER A 1 86 ? -5.159 -2.084 3.212 1.00 94.25 86 SER A N 1
ATOM 696 C CA . SER A 1 86 ? -4.430 -0.806 3.195 1.00 94.25 86 SER A CA 1
ATOM 697 C C . SER A 1 86 ? -3.181 -0.806 2.308 1.00 94.25 86 SER A C 1
ATOM 699 O O . SER A 1 86 ? -2.757 0.249 1.852 1.00 94.25 86 SER A O 1
ATOM 701 N N . ASP A 1 87 ? -2.601 -1.972 2.024 1.00 92.81 87 ASP A N 1
ATOM 702 C CA . ASP A 1 87 ? 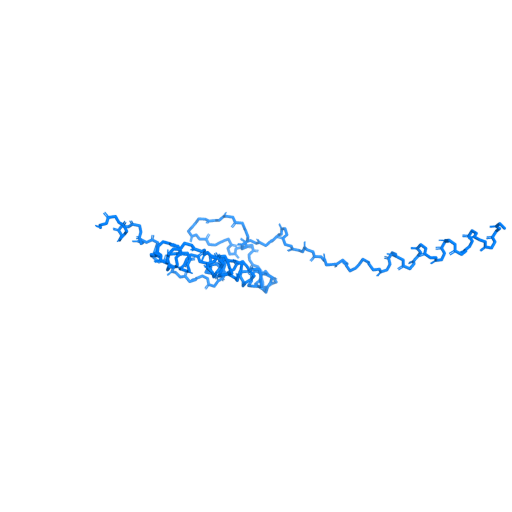-1.303 -2.115 1.358 1.00 92.81 87 ASP A CA 1
ATOM 703 C C . ASP A 1 87 ? -1.389 -2.418 -0.148 1.00 92.81 87 ASP A C 1
ATOM 705 O O . ASP A 1 87 ? -0.422 -2.905 -0.727 1.00 92.81 87 ASP A O 1
ATOM 709 N N . TYR A 1 88 ? -2.528 -2.160 -0.802 1.00 90.38 88 TYR A N 1
ATOM 710 C CA . TYR A 1 88 ? -2.804 -2.625 -2.171 1.00 90.38 88 TYR A CA 1
ATOM 711 C C . TYR A 1 88 ? -1.677 -2.358 -3.184 1.00 90.38 88 TYR A C 1
ATOM 713 O O . TYR A 1 88 ? -1.278 -3.266 -3.916 1.00 90.38 88 TYR A O 1
ATOM 721 N N . LEU A 1 89 ? -1.144 -1.134 -3.234 1.00 92.75 89 LEU A N 1
ATOM 722 C CA . LEU A 1 89 ? -0.061 -0.795 -4.155 1.00 92.75 89 LEU A CA 1
ATOM 723 C C . LEU A 1 89 ? 1.269 -1.458 -3.75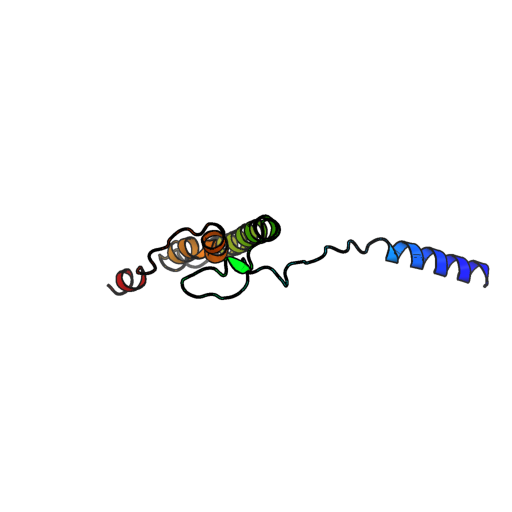2 1.00 92.75 89 LEU A C 1
ATOM 725 O O . LEU A 1 89 ? 1.992 -1.946 -4.617 1.00 92.75 89 LEU A O 1
ATOM 729 N N . LEU A 1 90 ? 1.574 -1.557 -2.455 1.00 93.56 90 LEU A N 1
ATOM 730 C CA . LEU A 1 90 ? 2.775 -2.253 -1.975 1.00 93.56 90 LEU A CA 1
ATOM 731 C C . LEU A 1 90 ? 2.731 -3.753 -2.276 1.00 93.56 90 LEU A C 1
ATOM 733 O O . LEU A 1 90 ? 3.719 -4.317 -2.745 1.00 93.56 90 LEU A O 1
ATOM 737 N N . ASP A 1 91 ? 1.583 -4.389 -2.065 1.00 90.69 91 ASP A N 1
ATOM 738 C CA . ASP A 1 91 ? 1.301 -5.782 -2.425 1.00 90.69 91 ASP A CA 1
ATOM 739 C C . ASP A 1 91 ? 1.550 -6.018 -3.925 1.00 90.69 91 ASP A C 1
ATOM 741 O O . ASP A 1 91 ? 2.212 -6.977 -4.326 1.00 90.69 91 ASP A O 1
ATOM 745 N N . LYS A 1 92 ? 1.113 -5.064 -4.755 1.00 90.00 92 LYS A N 1
ATOM 746 C CA . LYS A 1 92 ? 1.281 -5.080 -6.209 1.00 90.00 92 LYS A CA 1
ATOM 747 C C . LYS A 1 92 ? 2.739 -4.931 -6.663 1.00 90.00 92 LYS A C 1
ATOM 749 O O . LYS A 1 92 ? 3.144 -5.619 -7.597 1.00 90.00 92 LYS A O 1
ATOM 754 N N . VAL A 1 93 ? 3.522 -4.065 -6.016 1.00 92.25 93 VAL A N 1
ATOM 755 C CA . VAL A 1 93 ? 4.946 -3.834 -6.342 1.00 92.25 93 VAL A CA 1
ATOM 756 C C . VAL A 1 93 ? 5.835 -4.975 -5.841 1.00 92.25 93 VAL A C 1
ATOM 758 O O . VAL A 1 93 ? 6.777 -5.375 -6.521 1.00 92.25 93 VAL A O 1
ATOM 761 N N . THR A 1 94 ? 5.526 -5.526 -4.665 1.00 88.00 94 THR A N 1
ATOM 762 C CA . THR A 1 94 ? 6.289 -6.625 -4.044 1.00 88.00 94 THR A CA 1
ATOM 763 C C . THR A 1 94 ? 5.867 -8.011 -4.532 1.00 88.00 94 THR A C 1
ATOM 765 O O . THR A 1 94 ? 6.493 -9.003 -4.163 1.00 88.00 94 THR A O 1
ATOM 768 N N . ALA A 1 95 ? 4.826 -8.082 -5.370 1.00 78.12 95 ALA A N 1
ATOM 769 C CA . ALA A 1 95 ? 4.245 -9.315 -5.896 1.00 78.12 95 ALA A CA 1
ATOM 770 C C . ALA A 1 95 ? 3.892 -10.332 -4.795 1.00 78.12 95 ALA A C 1
ATOM 772 O O . ALA A 1 95 ? 4.013 -11.548 -4.983 1.00 78.12 95 ALA A O 1
ATOM 773 N N . ARG A 1 96 ? 3.436 -9.845 -3.634 1.00 67.44 96 ARG A N 1
ATOM 774 C CA . ARG A 1 96 ? 2.951 -10.715 -2.565 1.00 67.44 96 ARG A CA 1
ATOM 775 C C . ARG A 1 96 ? 1.670 -11.394 -3.063 1.00 67.44 96 ARG A C 1
ATOM 777 O O . ARG A 1 96 ? 0.688 -10.767 -3.448 1.00 67.44 96 ARG A O 1
ATOM 784 N N . ARG A 1 97 ? 1.688 -12.726 -3.121 1.00 59.31 97 ARG A N 1
ATOM 785 C CA . ARG A 1 97 ? 0.529 -13.513 -3.553 1.00 59.31 97 ARG A CA 1
ATOM 786 C C . ARG A 1 97 ? -0.537 -13.462 -2.459 1.00 59.31 97 ARG A C 1
ATOM 788 O O . ARG A 1 97 ? -0.485 -14.256 -1.526 1.00 59.31 97 ARG A O 1
ATOM 795 N N . ARG A 1 98 ? -1.520 -12.568 -2.585 1.00 62.28 98 ARG A N 1
ATOM 796 C CA . ARG A 1 98 ? -2.773 -12.683 -1.827 1.00 62.28 98 ARG A CA 1
ATOM 797 C C . ARG A 1 98 ? -3.689 -13.702 -2.486 1.00 62.28 98 ARG A C 1
ATOM 799 O O . ARG A 1 98 ? -4.139 -13.515 -3.616 1.00 62.28 98 ARG A O 1
ATOM 806 N N . GLU A 1 99 ? -3.984 -14.776 -1.766 1.00 57.25 99 GLU A N 1
ATOM 807 C CA . GLU A 1 99 ? -5.118 -15.639 -2.075 1.00 57.25 99 GLU A CA 1
ATOM 808 C C . GLU A 1 99 ? -6.384 -14.800 -1.858 1.00 57.25 99 GLU A C 1
ATOM 810 O O . GLU A 1 99 ? -6.719 -14.414 -0.743 1.00 57.25 99 GLU A O 1
ATOM 815 N N . LYS A 1 100 ? -7.025 -14.374 -2.952 1.00 55.41 100 LYS A N 1
ATOM 816 C CA . LYS A 1 100 ? -8.126 -13.394 -2.932 1.00 55.41 100 LYS A CA 1
ATOM 817 C C . LYS A 1 100 ? -9.435 -13.938 -2.348 1.00 55.41 100 LYS A C 1
ATOM 819 O O . LYS A 1 100 ? -10.441 -13.234 -2.386 1.00 55.41 100 LYS A O 1
ATOM 824 N N . ASP A 1 101 ? -9.434 -15.135 -1.775 1.00 54.56 101 ASP A N 1
ATOM 825 C CA . ASP A 1 101 ? -10.656 -15.857 -1.422 1.00 54.56 101 ASP A CA 1
ATOM 826 C C . ASP A 1 101 ? -11.165 -15.599 0.003 1.00 54.56 101 ASP A C 1
ATOM 828 O O . ASP A 1 101 ? -11.819 -16.425 0.628 1.00 54.56 101 ASP A O 1
ATOM 832 N N . TYR A 1 102 ? -10.924 -14.397 0.526 1.00 55.91 102 TYR A N 1
ATOM 833 C CA . TYR A 1 102 ? -11.512 -13.985 1.802 1.00 55.91 102 TYR A CA 1
ATOM 834 C C . TYR A 1 102 ? -13.014 -13.674 1.690 1.00 55.91 102 TYR A C 1
ATOM 836 O O . TYR A 1 102 ? -13.692 -13.608 2.708 1.00 55.91 102 TYR A O 1
ATOM 844 N N . SER A 1 103 ? -13.563 -13.499 0.479 1.00 51.91 103 SER A N 1
ATOM 845 C CA . SER A 1 103 ? -14.982 -13.147 0.293 1.00 51.91 103 SER A CA 1
ATOM 846 C C . SER A 1 103 ? -15.955 -14.246 0.742 1.00 51.91 103 SER A C 1
ATOM 848 O O . SER A 1 103 ? -17.049 -13.928 1.203 1.00 51.91 103 SER A O 1
ATOM 850 N N . ALA A 1 104 ? -15.539 -15.516 0.693 1.00 52.47 104 ALA A N 1
ATOM 851 C CA . ALA A 1 104 ? -16.332 -16.641 1.185 1.00 52.47 104 ALA A CA 1
ATOM 852 C C . ALA A 1 104 ? -16.353 -16.731 2.724 1.00 52.47 104 ALA A C 1
ATOM 854 O O . ALA A 1 104 ? -17.285 -17.293 3.290 1.00 52.47 104 ALA A O 1
ATOM 855 N N . ALA A 1 105 ? -15.358 -16.154 3.407 1.00 52.00 105 ALA A N 1
ATOM 856 C CA . ALA A 1 105 ? -15.232 -16.217 4.863 1.00 52.00 105 ALA A CA 1
ATOM 857 C C . ALA A 1 105 ? -16.051 -15.142 5.611 1.00 52.00 105 ALA A C 1
ATOM 859 O O . ALA A 1 105 ? -16.248 -15.277 6.812 1.00 52.00 105 ALA A O 1
ATOM 860 N N . TYR A 1 106 ? -16.541 -14.101 4.922 1.00 55.25 106 TYR A N 1
ATOM 861 C CA . TYR A 1 106 ? -17.329 -12.999 5.515 1.00 55.25 106 TYR A CA 1
ATOM 862 C C . TYR A 1 106 ? -18.844 -13.104 5.288 1.00 55.25 106 TYR A C 1
ATOM 864 O O . TYR A 1 106 ? -19.574 -12.158 5.567 1.00 55.25 106 TYR A O 1
ATOM 872 N N . GLN A 1 107 ? -19.321 -14.217 4.729 1.00 47.09 107 GLN A N 1
ATOM 873 C CA . GLN A 1 107 ? -20.746 -14.449 4.447 1.00 47.09 107 GLN A CA 1
ATOM 874 C C . GLN A 1 107 ? -21.385 -15.487 5.395 1.00 47.09 107 GLN A C 1
ATOM 876 O O . GLN A 1 107 ? -22.466 -15.990 5.095 1.00 47.09 107 GLN A O 1
ATOM 881 N N . ALA A 1 108 ? -20.731 -15.815 6.515 1.00 40.84 108 ALA A N 1
ATOM 882 C CA . ALA A 1 108 ? -21.247 -16.689 7.574 1.00 40.84 108 ALA A CA 1
ATOM 883 C C . ALA A 1 108 ? -21.419 -15.899 8.875 1.00 40.84 108 ALA A C 1
ATOM 885 O O . ALA A 1 108 ? -22.413 -16.167 9.586 1.00 40.84 108 ALA A O 1
#

Radius of gyration: 22.94 Å; chains: 1; bounding box: 36×72×38 Å

Secondary structure (DSSP, 8-state):
-HHHHHHHHHHHHHHTS-------TTTT-TTTS---SS--TTT--GGGHHHHHHHHHHHHHHHHHHHHT--SPP-IIIIIIHHHTTTHHHHHHHT-----GGGGTT--

Sequence (108 aa):
MKKLFYLLIVTSMILASCQDRKKENNMENPFFEKWHGVPPFDKIEIAHYLPAVEQGIKEQNEVIASIIADKAAPTFENTIYRLDKSDYLLDKVTARRREKDYSAAYQA

Foldseek 3Di:
DVVVVVVVVVVVVVVVVPPPPPVCPVPQQQLVDDDDDDGPPVRHDPVNQPVLQVVLVVQLVVLVVQLVPDPDDDDCVSHVVSNVCSRVSVCSSVVPDDPPPCVVVPPD

pLDDT: mean 80.85, std 17.86, range [40.84, 98.38]